Protein AF-A0A4Q7AI18-F1 (afdb_monomer)

Mean predicted aligned error: 13.02 Å

Sequence (116 aa):
MQSAIADVYTCTYKGQTVYQGKPCPNSVKTKLNVPQQASAFLTDTQKYKLWKAARDPQIGMTGDQIIKATYWGAPNRKSAYTTSRGKDELWYYTDLGYITFKNGKVTSISENSGSD

Nearest PDB structures (foldseek):
  1inl-assembly1_D  TM=8.194E-01  e=7.925E-01  Thermotoga maritima
  1inl-assembly1_A  TM=8.169E-01  e=7.925E-01  Thermotoga maritima
  1iy9-assembly1_D  TM=8.026E-01  e=1.319E+00  Bacillus subtilis
  4mc7-assembly1_B  TM=6.630E-01  e=3.455E+00  Influenza A virus
  5ul3-assembly1_A  TM=6.166E-01  e=2.460E+00  Priestia megaterium

Radius of gyration: 16.97 Å; Cα contacts (8 Å, |Δi|>4): 186; chains: 1; bounding box: 38×33×47 Å

Foldseek 3Di:
DDWDWQWWWWDQDPNDTDIDSDHDVPTDTDTDGHDPPCPVPDDPVRVVVVVQVQQDDDFFDFLVCNQPRHPQHAAPDKDWDADPVFIKIKGQHPQFGIFIDTNRTTDDDDGPPPDD

Structure (mmCIF, N/CA/C/O backbone):
data_AF-A0A4Q7AI18-F1
#
_entry.id   AF-A0A4Q7AI18-F1
#
loop_
_atom_site.group_PDB
_atom_site.id
_atom_site.type_symbol
_atom_site.label_atom_id
_atom_site.label_alt_id
_atom_site.label_comp_id
_atom_site.label_asym_id
_atom_site.label_entity_id
_atom_site.label_seq_id
_atom_site.pdbx_PDB_ins_code
_atom_site.Cartn_x
_atom_site.Cartn_y
_atom_site.Cartn_z
_atom_site.occupancy
_atom_site.B_iso_or_equiv
_atom_site.auth_seq_id
_atom_site.auth_comp_id
_atom_site.auth_asym_id
_atom_site.auth_atom_id
_atom_site.pdbx_PDB_model_num
ATOM 1 N N . MET A 1 1 ? 11.961 8.070 27.359 1.00 41.97 1 MET A N 1
ATOM 2 C CA . MET A 1 1 ? 10.761 7.816 26.530 1.00 41.97 1 MET A CA 1
ATOM 3 C C . MET A 1 1 ? 10.449 6.329 26.629 1.00 41.97 1 MET A C 1
ATOM 5 O O . MET A 1 1 ? 11.226 5.539 26.114 1.00 41.97 1 MET A O 1
ATOM 9 N N . GLN A 1 2 ? 9.428 5.938 27.397 1.00 36.59 2 GLN A N 1
ATOM 10 C CA . GLN A 1 2 ? 9.093 4.529 27.656 1.00 36.59 2 GLN A CA 1
ATOM 11 C C . GLN A 1 2 ? 7.934 4.104 26.749 1.00 36.59 2 GLN A C 1
ATOM 13 O O . GLN A 1 2 ? 6.840 4.662 26.828 1.00 36.59 2 GLN A O 1
ATOM 18 N N . SER A 1 3 ? 8.202 3.151 25.859 1.00 39.56 3 SER A N 1
ATOM 19 C CA . SER A 1 3 ? 7.205 2.514 24.999 1.00 39.56 3 SER A CA 1
ATOM 20 C C . SER A 1 3 ? 6.634 1.290 25.713 1.00 39.56 3 SER A C 1
ATOM 22 O O . SER A 1 3 ? 7.400 0.505 26.274 1.00 39.56 3 SER A O 1
ATOM 24 N N . ALA A 1 4 ? 5.310 1.119 25.702 1.00 43.47 4 ALA A N 1
ATOM 25 C CA . ALA A 1 4 ? 4.667 -0.070 26.247 1.00 43.47 4 ALA A CA 1
ATOM 26 C C . ALA A 1 4 ? 4.228 -0.997 25.116 1.00 43.47 4 ALA A C 1
ATOM 28 O O . ALA A 1 4 ? 3.598 -0.583 24.141 1.00 43.47 4 ALA A O 1
ATOM 29 N N . ILE A 1 5 ? 4.544 -2.277 25.272 1.00 52.34 5 ILE A N 1
ATOM 30 C CA . ILE A 1 5 ? 4.080 -3.322 24.369 1.00 52.34 5 ILE A CA 1
ATOM 31 C C . ILE A 1 5 ? 2.666 -3.694 24.815 1.00 52.34 5 ILE A C 1
ATOM 33 O O . ILE A 1 5 ? 2.488 -4.279 25.881 1.00 52.34 5 ILE A O 1
ATOM 37 N N . ALA A 1 6 ? 1.668 -3.336 24.011 1.00 53.12 6 ALA A N 1
ATOM 38 C CA . ALA A 1 6 ? 0.289 -3.749 24.219 1.00 53.12 6 ALA A CA 1
ATOM 39 C C . ALA A 1 6 ? -0.039 -4.925 23.294 1.00 53.12 6 ALA A C 1
ATOM 41 O O . ALA A 1 6 ? 0.221 -4.888 22.088 1.00 53.12 6 ALA A O 1
ATOM 42 N N . ASP A 1 7 ? -0.631 -5.969 23.866 1.00 59.81 7 ASP A N 1
ATOM 43 C CA . ASP A 1 7 ? -1.168 -7.088 23.104 1.00 59.81 7 ASP A CA 1
ATOM 44 C C . ASP A 1 7 ? -2.527 -6.682 22.520 1.00 59.81 7 ASP A C 1
ATOM 46 O O . ASP A 1 7 ? -3.514 -6.552 23.244 1.00 59.81 7 ASP A O 1
ATOM 50 N N . VAL A 1 8 ? -2.576 -6.454 21.206 1.00 57.94 8 VAL A N 1
ATOM 51 C CA . VAL A 1 8 ? -3.816 -6.152 20.480 1.00 57.94 8 VAL A CA 1
ATOM 52 C C . VAL A 1 8 ? -4.267 -7.410 19.751 1.00 57.94 8 VAL A C 1
ATOM 54 O O . VAL A 1 8 ? -3.508 -8.014 18.988 1.00 57.94 8 VAL A O 1
ATOM 57 N N . TYR A 1 9 ? -5.515 -7.803 19.978 1.00 64.75 9 TYR A N 1
ATOM 58 C CA . TYR A 1 9 ? -6.135 -8.948 19.330 1.00 64.75 9 TY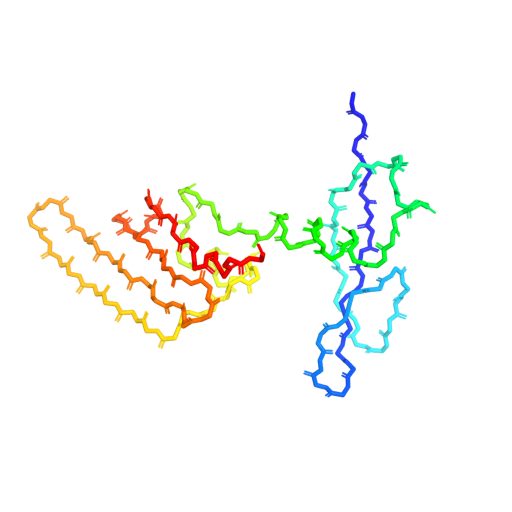R A CA 1
ATOM 59 C C . TYR A 1 9 ? -6.887 -8.481 18.088 1.00 64.75 9 TYR A C 1
ATOM 61 O O . TYR A 1 9 ? -7.625 -7.494 18.113 1.00 64.75 9 TYR A O 1
ATOM 69 N N . THR A 1 10 ? -6.667 -9.185 16.985 1.00 56.72 10 THR A N 1
ATOM 70 C CA . THR A 1 10 ? -7.403 -8.980 15.735 1.00 56.72 10 THR A CA 1
ATOM 71 C C . THR A 1 10 ? -8.525 -10.001 15.665 1.00 56.72 10 THR A C 1
ATOM 7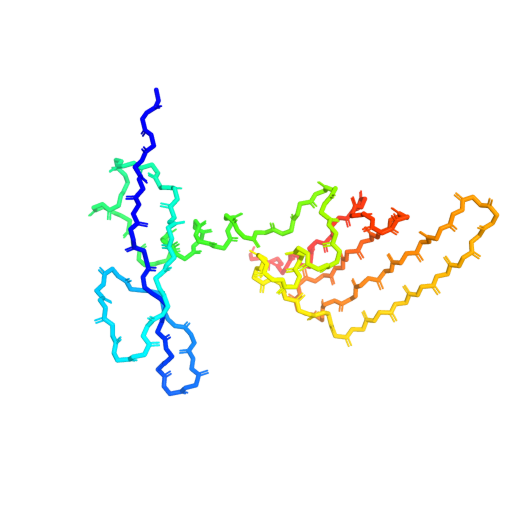3 O O . THR A 1 10 ? -8.297 -11.185 15.892 1.00 56.72 10 THR A O 1
ATOM 76 N N . CYS A 1 11 ? -9.740 -9.541 15.404 1.00 62.84 11 CYS A N 1
ATOM 77 C CA . CYS A 1 11 ? -10.958 -10.335 15.445 1.00 62.84 11 CYS A CA 1
ATOM 78 C C . CYS A 1 11 ? -11.690 -10.197 14.118 1.00 62.84 11 CYS A C 1
ATOM 80 O O . CYS A 1 11 ? -11.788 -9.094 13.595 1.00 62.84 11 CYS A O 1
AT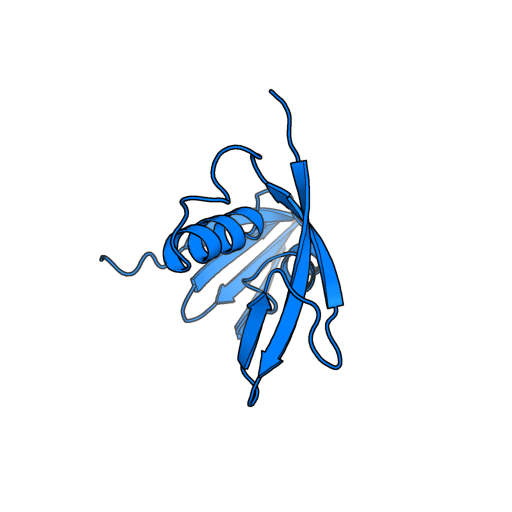OM 82 N N . THR A 1 12 ? -12.244 -11.285 13.586 1.00 55.25 12 THR A N 1
ATOM 83 C CA . THR A 1 12 ? -13.123 -11.211 12.409 1.00 55.25 12 THR A CA 1
ATOM 84 C C . THR A 1 12 ? -14.564 -11.340 12.875 1.00 55.25 12 THR A C 1
ATOM 86 O O . THR A 1 12 ? -14.978 -12.401 13.335 1.00 55.25 12 THR A O 1
ATOM 89 N N . TYR A 1 13 ? -15.334 -10.260 12.774 1.00 48.00 13 TYR A N 1
ATOM 90 C CA . TYR A 1 13 ? -16.748 -10.231 13.131 1.00 48.00 13 TYR A CA 1
ATOM 91 C C . TYR A 1 13 ? -17.585 -9.983 11.877 1.00 48.00 13 TYR A C 1
ATOM 93 O O . TYR A 1 13 ? -17.447 -8.947 11.236 1.00 48.00 13 TYR A O 1
ATOM 101 N N . LYS A 1 14 ? -18.436 -10.948 11.501 1.00 52.19 14 LYS A N 1
ATOM 102 C CA . LYS A 1 14 ? -19.306 -10.867 10.306 1.00 52.19 14 LYS A CA 1
ATOM 103 C C . LYS A 1 14 ? -18.554 -10.494 9.010 1.00 52.19 14 LYS A C 1
ATOM 105 O O . LYS A 1 14 ? -19.067 -9.750 8.184 1.00 52.19 14 LYS A O 1
ATOM 110 N N . GLY A 1 15 ? -17.326 -10.994 8.852 1.00 59.06 15 GLY A N 1
ATOM 111 C CA . GLY A 1 15 ? -16.466 -10.698 7.698 1.00 59.06 15 GLY A CA 1
ATOM 112 C C . GLY A 1 15 ? -15.685 -9.379 7.782 1.00 59.06 15 GLY A C 1
ATOM 113 O O . GLY A 1 15 ? -14.939 -9.072 6.859 1.00 59.06 15 GLY A O 1
ATOM 114 N N . GLN A 1 16 ? -15.809 -8.616 8.874 1.00 45.59 16 GLN A N 1
ATOM 115 C CA . GLN A 1 16 ? -15.058 -7.381 9.114 1.00 45.59 16 GLN A CA 1
ATOM 116 C C . GLN A 1 16 ? -13.977 -7.584 10.180 1.00 45.59 16 GLN A C 1
ATOM 118 O O . GLN A 1 16 ? -14.233 -8.151 11.245 1.00 45.59 16 GLN A O 1
ATOM 123 N N . THR A 1 17 ? -12.768 -7.094 9.908 1.00 58.66 17 THR A N 1
ATOM 124 C CA . THR A 1 17 ? -11.647 -7.145 10.854 1.00 58.66 17 THR A CA 1
ATOM 125 C C . THR A 1 17 ? -11.762 -6.015 11.876 1.00 58.66 17 THR A C 1
ATOM 127 O O . THR A 1 17 ? -11.702 -4.840 11.519 1.00 58.66 17 THR A O 1
ATOM 130 N N . VAL A 1 18 ? -11.889 -6.363 13.156 1.00 55.16 18 VAL A N 1
ATOM 131 C CA . VAL A 1 18 ? -11.967 -5.437 14.295 1.00 55.16 18 VAL A CA 1
ATOM 132 C C . VAL A 1 18 ? -10.794 -5.662 15.255 1.00 55.16 18 VAL A C 1
ATOM 134 O O . VAL A 1 18 ? -10.340 -6.789 15.44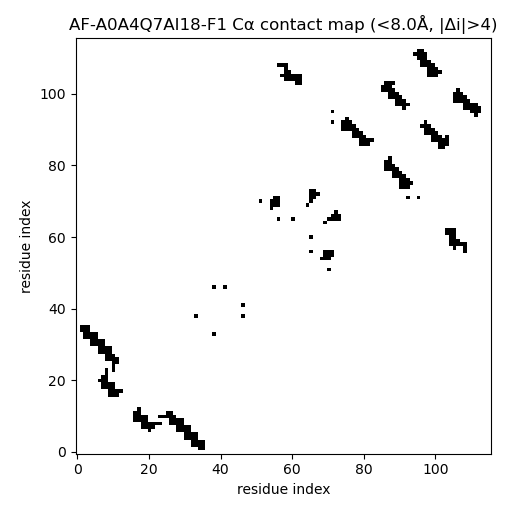7 1.00 55.16 18 VAL A O 1
ATOM 137 N N . TYR A 1 19 ? -10.286 -4.587 15.862 1.00 63.5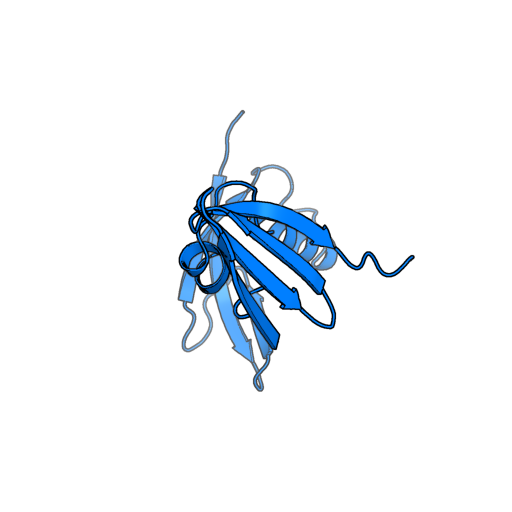3 19 TYR A N 1
ATOM 138 C CA . TYR A 1 19 ? -9.137 -4.620 16.778 1.00 63.53 19 TYR A CA 1
ATOM 139 C C . TYR A 1 19 ? -9.613 -4.409 18.213 1.00 63.53 19 TYR A C 1
ATOM 141 O O . TYR A 1 19 ? -10.293 -3.425 18.497 1.00 63.53 19 TYR A O 1
ATOM 149 N N . GLN A 1 20 ? -9.280 -5.328 19.119 1.00 55.88 20 GLN A N 1
ATOM 150 C CA . GLN A 1 20 ? -9.773 -5.316 20.498 1.00 55.88 20 GLN A CA 1
ATOM 151 C C . GLN A 1 20 ? -8.647 -5.617 21.496 1.00 55.88 20 GLN A C 1
ATOM 153 O O . GLN A 1 20 ? -7.702 -6.347 21.206 1.00 55.88 20 GLN A O 1
ATOM 158 N N . GLY A 1 21 ? -8.752 -5.058 22.705 1.00 56.19 21 GLY A N 1
ATOM 159 C CA . GLY A 1 21 ? -7.832 -5.355 23.816 1.00 56.19 21 GLY A CA 1
ATOM 160 C C . GLY A 1 21 ? -8.147 -6.665 24.549 1.00 56.19 21 GLY A C 1
ATOM 161 O O . GLY A 1 21 ? -7.418 -7.048 25.458 1.00 56.19 21 GLY A O 1
ATOM 162 N N . LYS A 1 22 ? -9.238 -7.344 24.175 1.00 61.06 22 LYS A N 1
ATOM 163 C CA . LYS A 1 22 ? -9.670 -8.624 24.743 1.00 61.06 22 LYS A CA 1
ATOM 164 C C . LYS A 1 22 ? -9.603 -9.710 23.661 1.00 61.06 22 LYS A C 1
ATOM 166 O O . LYS A 1 22 ? -9.941 -9.416 22.515 1.00 61.06 22 LYS A O 1
ATOM 171 N N . PRO A 1 23 ? -9.180 -10.938 24.001 1.00 61.34 23 PRO A N 1
ATOM 172 C CA . PRO A 1 23 ? -9.166 -12.046 23.056 1.00 61.34 23 PRO A CA 1
ATOM 173 C C . PRO A 1 23 ? -10.597 -12.421 22.651 1.00 61.34 23 PRO A C 1
ATOM 175 O O . PRO A 1 23 ? -11.499 -12.464 23.487 1.00 61.34 23 PRO A O 1
ATOM 178 N N . CYS A 1 24 ? -10.790 -12.708 21.368 1.00 59.94 24 CYS A N 1
ATOM 179 C CA . CYS A 1 24 ? -12.040 -13.215 20.806 1.00 59.94 24 CYS A CA 1
ATOM 180 C C . CYS A 1 24 ? -11.800 -14.606 20.187 1.00 59.94 24 CYS A C 1
ATOM 182 O O . CYS A 1 24 ? -10.645 -14.967 19.926 1.00 59.94 24 CYS A O 1
ATOM 184 N N . PRO A 1 25 ? -12.855 -15.403 19.932 1.00 53.56 25 PRO A N 1
ATOM 185 C CA . PRO A 1 25 ? -12.711 -16.695 19.267 1.00 53.56 25 PRO A CA 1
ATOM 186 C C . PRO A 1 25 ? -11.995 -16.523 17.917 1.00 53.56 25 PRO A C 1
ATOM 188 O O . PRO A 1 25 ? -12.440 -15.742 17.080 1.00 53.56 25 PRO A O 1
ATOM 191 N N . ASN A 1 26 ? -10.878 -17.235 17.729 1.00 58.06 26 ASN A N 1
ATOM 192 C CA . ASN A 1 26 ? -9.974 -17.152 16.569 1.00 58.06 26 ASN A CA 1
ATOM 193 C C . ASN A 1 26 ? -9.171 -15.841 16.413 1.00 58.06 26 ASN A C 1
ATOM 195 O O . ASN A 1 26 ? -8.831 -15.460 15.293 1.00 58.06 26 ASN A O 1
ATOM 199 N N . SER A 1 27 ? -8.827 -15.146 17.504 1.00 59.06 27 SER A N 1
ATOM 200 C CA . SER A 1 27 ? -7.999 -13.936 17.404 1.00 59.06 27 SER A CA 1
ATOM 201 C C . SER A 1 27 ? -6.517 -14.199 17.126 1.00 59.06 27 SER A C 1
ATOM 203 O O . SER A 1 27 ? -5.901 -15.015 17.814 1.00 59.06 27 SER A O 1
ATOM 205 N N . VAL A 1 28 ? -5.901 -13.408 16.238 1.00 58.12 28 VAL A N 1
ATOM 206 C CA . VAL A 1 28 ? -4.432 -13.342 16.113 1.00 58.12 28 VAL A CA 1
ATOM 207 C C . VAL A 1 28 ? -3.892 -12.240 17.024 1.00 58.12 28 VAL A C 1
ATOM 209 O O . VAL A 1 28 ? -4.308 -11.079 16.934 1.00 58.12 28 VAL A O 1
ATOM 212 N N . LYS A 1 29 ? -2.956 -12.614 17.902 1.00 52.44 29 LYS A N 1
ATOM 213 C CA . LYS A 1 29 ? -2.292 -11.729 18.865 1.00 52.44 29 LYS A CA 1
ATOM 214 C C . LYS A 1 29 ? -1.170 -10.949 18.178 1.00 52.44 29 LYS A C 1
ATOM 216 O O . LYS A 1 29 ? -0.193 -11.542 17.729 1.00 52.44 29 LYS A O 1
ATOM 221 N N . THR A 1 30 ? -1.290 -9.625 18.120 1.00 54.00 30 THR A N 1
ATOM 222 C CA . THR A 1 30 ? -0.258 -8.743 17.556 1.00 54.00 30 THR A CA 1
ATOM 223 C C . THR A 1 30 ? 0.318 -7.847 18.646 1.00 54.00 30 THR A C 1
ATOM 225 O O . THR A 1 30 ? -0.426 -7.162 19.345 1.00 54.00 30 THR A O 1
ATOM 228 N N . LYS A 1 31 ? 1.647 -7.818 18.780 1.00 47.50 31 LYS A N 1
ATOM 229 C CA . LYS A 1 31 ? 2.334 -6.886 19.683 1.00 47.50 31 LYS A CA 1
ATOM 230 C C . LYS A 1 31 ? 2.395 -5.510 19.028 1.00 47.50 31 LYS A C 1
ATOM 232 O O . LYS A 1 31 ? 3.067 -5.352 18.012 1.00 47.50 31 LYS A O 1
ATOM 237 N N . LEU A 1 32 ? 1.697 -4.528 19.592 1.00 49.72 32 LEU A N 1
ATOM 238 C CA . LEU A 1 32 ? 1.749 -3.141 19.139 1.00 49.72 32 LEU A CA 1
ATOM 239 C C . LEU A 1 32 ? 2.573 -2.326 20.138 1.00 49.72 32 LEU A C 1
ATOM 241 O O . LEU A 1 32 ? 2.323 -2.378 21.341 1.00 49.72 32 LEU A O 1
ATOM 245 N N . ASN A 1 33 ? 3.562 -1.580 19.647 1.00 46.00 33 ASN A N 1
ATOM 246 C CA . ASN A 1 33 ? 4.328 -0.664 20.483 1.00 46.00 33 ASN A CA 1
ATOM 247 C C . ASN A 1 33 ? 3.548 0.653 20.577 1.00 46.00 33 ASN A C 1
ATOM 249 O O . ASN A 1 33 ? 3.484 1.401 19.603 1.00 46.00 33 ASN A O 1
ATOM 253 N N . VAL A 1 34 ? 2.893 0.900 21.711 1.00 50.97 34 VAL A N 1
ATOM 254 C CA . VAL A 1 34 ? 2.010 2.058 21.910 1.00 50.97 34 VAL A CA 1
ATOM 255 C C . VAL A 1 34 ? 2.580 2.932 23.033 1.00 50.97 34 VAL A C 1
ATOM 257 O O . VAL A 1 34 ? 3.000 2.403 24.066 1.00 50.97 34 VAL A O 1
ATOM 260 N N . PRO A 1 35 ? 2.603 4.270 22.891 1.00 46.03 35 PRO A N 1
ATOM 261 C CA . PRO A 1 35 ? 2.923 5.162 24.002 1.00 46.03 35 PRO A CA 1
ATOM 262 C C . PRO A 1 35 ? 1.932 4.953 25.159 1.00 46.03 35 PRO A C 1
ATOM 264 O O . PRO A 1 35 ? 0.725 5.149 25.007 1.00 46.03 35 PRO A O 1
ATOM 267 N N . GLN A 1 36 ? 2.449 4.544 26.320 1.00 46.56 36 GLN A N 1
ATOM 268 C CA . GLN A 1 36 ? 1.679 4.035 27.466 1.00 46.56 36 GLN A CA 1
ATOM 269 C C . GLN A 1 36 ? 0.691 5.047 28.079 1.00 46.56 36 GLN A C 1
ATOM 271 O O . GLN A 1 36 ? -0.241 4.651 28.769 1.00 46.56 36 GLN A O 1
ATOM 276 N N . GLN A 1 37 ? 0.870 6.346 27.833 1.00 43.16 37 GLN A N 1
ATOM 277 C CA . GLN A 1 37 ? 0.106 7.406 28.504 1.00 43.16 37 GLN A CA 1
ATOM 278 C C . GLN A 1 37 ? -1.207 7.783 27.801 1.00 43.16 37 GLN A C 1
ATOM 280 O O . GLN A 1 37 ? -2.017 8.500 28.378 1.00 43.16 37 GLN A O 1
ATOM 285 N N . ALA A 1 38 ? -1.450 7.297 26.581 1.00 45.66 38 ALA A N 1
ATOM 286 C CA . ALA A 1 38 ? -2.630 7.691 25.811 1.00 45.66 38 ALA A CA 1
ATOM 287 C C . ALA A 1 38 ? -3.785 6.671 25.889 1.00 45.66 38 ALA A C 1
ATOM 289 O O . ALA A 1 38 ? -4.951 7.041 25.813 1.00 45.66 38 ALA A O 1
ATOM 290 N N . SER A 1 39 ? -3.511 5.379 26.087 1.00 50.22 39 SER A N 1
ATOM 291 C CA . SER A 1 39 ? -4.493 4.301 25.864 1.00 50.22 39 SER A CA 1
ATOM 292 C C . SER A 1 39 ? -5.757 4.340 26.742 1.00 50.22 39 SER A C 1
ATOM 294 O O . SER A 1 39 ? -6.770 3.771 26.332 1.00 50.22 39 SER A O 1
ATOM 296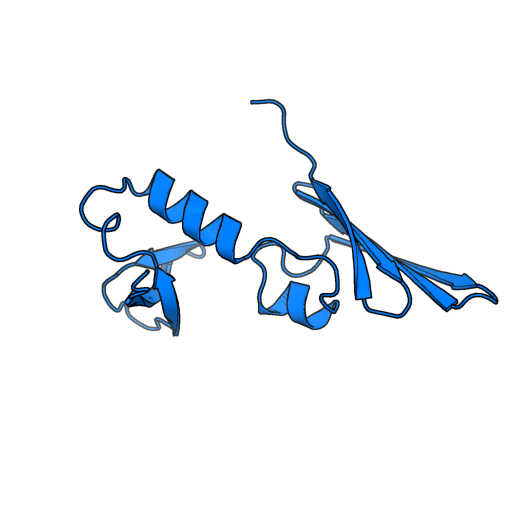 N N . ALA A 1 40 ? -5.732 5.022 27.893 1.00 51.94 40 ALA A N 1
ATOM 297 C CA . ALA A 1 40 ? -6.886 5.175 28.788 1.00 51.94 40 ALA A CA 1
ATOM 298 C C . ALA A 1 40 ? -7.873 6.284 28.367 1.00 51.94 40 ALA A C 1
ATOM 300 O O . ALA A 1 40 ? -9.021 6.261 28.801 1.00 51.94 40 ALA A O 1
ATOM 301 N N . PHE A 1 41 ? -7.455 7.220 27.508 1.00 52.62 41 PHE A N 1
ATOM 302 C CA . PHE A 1 41 ? -8.259 8.387 27.110 1.00 52.62 41 PHE A CA 1
ATOM 303 C C . PHE A 1 41 ? -8.517 8.470 25.605 1.00 52.62 41 PHE A C 1
ATOM 305 O O . PHE A 1 41 ? -9.251 9.348 25.155 1.00 52.62 41 PHE A O 1
ATOM 312 N N . LEU A 1 42 ? -7.928 7.568 24.815 1.00 64.81 42 LEU A N 1
ATOM 313 C CA . LEU A 1 42 ? -8.147 7.565 23.377 1.00 64.81 42 LEU A CA 1
ATOM 314 C C . LEU A 1 42 ? -9.500 6.956 23.017 1.00 64.81 42 LEU A C 1
ATOM 316 O O . LEU A 1 42 ? -9.800 5.807 23.362 1.00 64.81 42 LEU A O 1
ATOM 320 N N . THR A 1 43 ? -10.272 7.714 22.245 1.00 72.38 43 THR A N 1
ATOM 321 C CA . THR A 1 43 ? -11.469 7.220 21.568 1.00 72.38 43 THR A CA 1
ATOM 322 C C . THR A 1 43 ? -11.096 6.125 20.573 1.00 72.38 43 THR A C 1
ATOM 324 O O . THR A 1 43 ? -9.951 6.022 20.115 1.00 72.38 43 THR A O 1
ATOM 327 N N . ASP A 1 44 ? -12.066 5.297 20.200 1.00 74.94 44 ASP A N 1
ATOM 328 C CA . ASP A 1 44 ? -11.834 4.222 19.233 1.00 74.94 44 ASP A CA 1
ATOM 329 C C . ASP A 1 44 ? -11.353 4.766 17.879 1.00 74.94 44 ASP A C 1
ATOM 331 O O . ASP A 1 44 ? -10.470 4.178 17.253 1.00 74.94 44 ASP A O 1
ATOM 335 N N . THR A 1 45 ? -11.808 5.961 17.491 1.00 71.75 45 THR A N 1
ATOM 336 C CA . THR A 1 45 ? -11.306 6.688 16.318 1.00 71.75 45 THR A CA 1
ATOM 337 C C . THR A 1 45 ? -9.818 7.009 16.433 1.00 71.75 45 THR A C 1
ATOM 339 O O . THR A 1 45 ? -9.067 6.839 15.474 1.00 71.75 45 THR A O 1
ATOM 342 N N . GLN A 1 46 ? -9.354 7.458 17.602 1.00 72.25 46 GLN A N 1
ATOM 343 C CA . GLN A 1 46 ? -7.939 7.764 17.810 1.00 72.25 46 GLN A CA 1
ATOM 344 C C . GLN A 1 46 ? -7.079 6.495 17.823 1.00 72.25 46 GLN A C 1
ATOM 346 O O . GLN A 1 46 ? -5.993 6.483 17.241 1.00 72.25 46 GLN A O 1
ATOM 351 N N . LYS A 1 47 ? -7.581 5.404 18.414 1.00 73.56 47 LYS A N 1
ATOM 352 C CA . LYS A 1 47 ? -6.925 4.090 18.347 1.00 73.56 47 LYS A CA 1
ATOM 353 C C . LYS A 1 47 ? -6.808 3.603 16.903 1.00 73.56 47 LYS A C 1
ATOM 355 O O . LYS A 1 47 ? -5.739 3.139 16.514 1.00 73.56 47 LYS A O 1
ATOM 360 N N . TYR A 1 48 ? -7.862 3.759 16.101 1.00 72.25 48 TYR A N 1
ATOM 361 C CA . TYR A 1 48 ? -7.852 3.408 14.681 1.00 72.25 48 TYR A CA 1
ATOM 362 C C . TYR A 1 48 ? -6.839 4.243 13.888 1.00 72.25 48 TYR A C 1
ATOM 364 O O . TYR A 1 48 ? -6.046 3.675 13.141 1.00 72.25 48 TYR A O 1
ATOM 372 N N . LYS A 1 49 ? -6.791 5.566 14.100 1.00 74.44 49 LYS A N 1
ATOM 373 C CA . LYS A 1 49 ? -5.807 6.442 13.438 1.00 74.44 49 LYS A CA 1
ATOM 374 C C . LYS A 1 49 ? -4.367 6.029 13.750 1.00 74.44 49 LYS A C 1
ATOM 376 O O . LYS A 1 49 ? -3.562 5.913 12.833 1.00 74.44 49 LYS A O 1
ATOM 381 N N . LEU A 1 50 ? -4.050 5.741 15.014 1.00 74.19 50 LEU A N 1
ATOM 382 C CA . LEU A 1 50 ? -2.716 5.265 15.407 1.00 74.19 50 LEU A CA 1
ATOM 383 C C . LEU A 1 50 ? -2.390 3.891 14.815 1.00 74.19 50 LEU A C 1
ATOM 385 O O . LEU A 1 50 ? -1.281 3.664 14.339 1.00 74.19 50 LEU A O 1
ATOM 389 N N . TRP A 1 51 ? -3.358 2.976 14.838 1.00 77.06 51 TRP A N 1
ATOM 390 C CA . TRP A 1 51 ? -3.216 1.645 14.258 1.00 77.06 51 TRP A CA 1
ATOM 391 C C . TRP A 1 51 ? -2.951 1.699 12.747 1.00 77.06 51 TRP A C 1
ATOM 393 O O . TRP A 1 51 ? -2.116 0.934 12.256 1.00 77.06 51 TRP A O 1
ATOM 403 N N . LYS A 1 52 ? -3.643 2.608 12.045 1.00 74.50 52 LYS A N 1
ATOM 404 C CA . LYS A 1 52 ? -3.502 2.864 10.609 1.00 74.50 52 LYS A CA 1
ATOM 405 C C . LYS A 1 52 ? -2.120 3.448 10.310 1.00 74.50 52 LYS A C 1
ATOM 407 O O . LYS A 1 52 ? -1.377 2.835 9.555 1.00 74.50 52 LYS A O 1
ATOM 412 N N . ALA A 1 53 ? -1.734 4.519 11.008 1.00 74.38 53 ALA A N 1
ATOM 413 C CA . ALA A 1 53 ? -0.440 5.186 10.838 1.00 74.38 53 ALA A CA 1
ATOM 414 C C . ALA A 1 53 ? 0.761 4.263 11.104 1.00 74.38 53 ALA A C 1
ATOM 416 O O . ALA A 1 53 ? 1.759 4.293 10.391 1.00 74.38 53 ALA A O 1
ATOM 417 N N . ALA A 1 54 ? 0.666 3.384 12.108 1.00 75.25 54 ALA A N 1
ATOM 418 C CA . ALA A 1 54 ? 1.716 2.404 12.401 1.00 75.25 54 ALA A CA 1
ATOM 419 C C . ALA A 1 54 ? 1.900 1.346 11.294 1.00 75.25 54 ALA A C 1
ATOM 421 O O . ALA A 1 54 ? 2.871 0.590 11.323 1.00 75.25 54 ALA A O 1
ATOM 422 N N . ARG A 1 55 ? 0.954 1.260 10.355 1.00 82.88 55 ARG A N 1
ATOM 423 C CA . ARG A 1 55 ? 0.929 0.316 9.236 1.00 82.88 55 ARG A CA 1
ATOM 424 C C . ARG A 1 55 ? 0.775 1.022 7.893 1.00 82.88 55 ARG A C 1
ATOM 426 O O . ARG A 1 55 ? 0.366 0.375 6.930 1.00 82.88 55 ARG A O 1
ATOM 433 N N . ASP A 1 56 ? 1.071 2.314 7.817 1.00 85.38 56 ASP A N 1
ATOM 434 C CA . ASP A 1 56 ? 1.236 2.960 6.523 1.00 85.38 56 ASP A CA 1
ATOM 435 C C . ASP A 1 56 ? 2.503 2.418 5.843 1.00 85.38 56 ASP A C 1
ATOM 437 O O . ASP A 1 56 ? 3.482 2.065 6.517 1.00 85.38 56 ASP A O 1
ATOM 441 N N . PRO A 1 57 ? 2.492 2.289 4.509 1.00 88.88 57 PRO A N 1
ATOM 442 C CA . PRO A 1 57 ? 3.675 1.935 3.752 1.00 88.88 57 PRO A CA 1
ATOM 443 C C . PRO A 1 57 ? 4.778 2.963 3.991 1.00 88.88 57 PRO A C 1
ATOM 445 O O . PRO A 1 57 ? 4.529 4.143 4.225 1.00 88.88 57 PRO A O 1
ATOM 448 N N . GLN A 1 58 ? 6.027 2.510 3.934 1.00 89.94 58 GLN A N 1
ATOM 449 C CA . GLN A 1 58 ? 7.186 3.371 4.146 1.00 89.94 58 GLN A CA 1
ATOM 450 C C . GLN A 1 58 ? 8.177 3.236 2.998 1.00 89.94 58 GLN A C 1
ATOM 452 O O . GLN A 1 58 ? 8.327 2.172 2.388 1.00 89.94 58 GLN A O 1
ATOM 457 N N . ILE A 1 59 ? 8.892 4.329 2.731 1.00 92.06 59 ILE A N 1
ATOM 458 C CA . ILE A 1 59 ? 9.997 4.340 1.775 1.00 92.06 59 ILE A CA 1
ATOM 459 C C . ILE A 1 59 ? 11.025 3.273 2.169 1.00 92.06 59 ILE A C 1
ATOM 461 O O . ILE A 1 59 ? 11.392 3.133 3.333 1.00 92.06 59 ILE A O 1
ATOM 465 N N . GLY A 1 60 ? 11.487 2.508 1.181 1.00 91.44 60 GLY A N 1
ATOM 466 C CA . GLY A 1 60 ? 12.446 1.421 1.360 1.00 91.44 60 GLY A CA 1
ATOM 467 C C . GLY A 1 60 ? 11.836 0.042 1.633 1.00 91.44 60 GLY A C 1
ATOM 468 O O . GLY A 1 60 ? 12.569 -0.942 1.513 1.00 91.44 60 GLY A O 1
ATOM 469 N N . MET A 1 61 ? 10.532 -0.061 1.932 1.00 89.00 61 MET A N 1
ATOM 470 C CA . MET A 1 61 ? 9.858 -1.360 2.068 1.00 89.00 61 MET A CA 1
ATOM 471 C C . MET A 1 61 ? 9.873 -2.150 0.753 1.00 89.00 61 MET A C 1
ATOM 473 O O . MET A 1 61 ? 9.904 -1.581 -0.338 1.00 89.00 61 MET A O 1
ATOM 477 N N . THR A 1 62 ? 9.823 -3.476 0.845 1.00 93.94 62 THR A N 1
ATOM 478 C CA . THR A 1 62 ? 9.589 -4.353 -0.310 1.00 93.94 62 THR A CA 1
ATOM 479 C C . THR A 1 62 ? 8.097 -4.582 -0.527 1.00 93.94 62 THR A C 1
ATOM 481 O O . THR A 1 62 ? 7.299 -4.451 0.400 1.00 93.94 62 THR A O 1
ATOM 484 N N . GLY A 1 63 ? 7.705 -4.995 -1.735 1.00 88.44 63 GLY A N 1
ATOM 485 C CA . GLY A 1 63 ? 6.305 -5.326 -2.027 1.00 88.44 63 GLY A CA 1
ATOM 486 C C . GLY A 1 63 ? 5.707 -6.360 -1.060 1.00 88.44 63 GLY A C 1
ATOM 487 O O . GLY A 1 63 ? 4.562 -6.225 -0.639 1.00 88.44 63 GLY A O 1
ATOM 488 N N . ASP A 1 64 ? 6.493 -7.346 -0.627 1.00 87.38 64 ASP A N 1
ATOM 489 C CA . ASP A 1 64 ? 6.050 -8.342 0.355 1.00 87.38 64 ASP A CA 1
ATOM 490 C C . ASP A 1 64 ? 5.809 -7.745 1.743 1.00 87.38 64 ASP A C 1
ATOM 492 O O . ASP A 1 64 ? 4.865 -8.142 2.429 1.00 87.38 64 ASP A O 1
ATOM 496 N N . GLN A 1 65 ? 6.647 -6.795 2.167 1.00 85.44 65 GLN A N 1
ATOM 497 C CA . GLN A 1 65 ? 6.445 -6.078 3.426 1.00 85.44 65 GLN A CA 1
ATOM 498 C C . GLN A 1 65 ? 5.184 -5.221 3.363 1.00 85.44 65 GLN A C 1
ATOM 500 O O . GLN A 1 65 ? 4.416 -5.225 4.319 1.00 85.44 65 GLN A O 1
ATOM 505 N N . ILE A 1 66 ? 4.922 -4.568 2.226 1.00 88.00 66 ILE A N 1
ATOM 506 C CA . ILE A 1 66 ? 3.675 -3.830 2.003 1.00 88.00 66 ILE A CA 1
ATOM 507 C C . ILE A 1 66 ? 2.484 -4.777 2.187 1.00 88.00 66 ILE A C 1
ATOM 509 O O . ILE A 1 66 ? 1.640 -4.549 3.050 1.00 88.00 66 ILE A O 1
ATOM 513 N N . ILE A 1 67 ? 2.460 -5.896 1.464 1.00 83.81 67 ILE A N 1
ATOM 514 C CA . ILE A 1 67 ? 1.329 -6.834 1.486 1.00 83.81 67 ILE A CA 1
ATOM 515 C C . ILE A 1 67 ? 1.089 -7.428 2.882 1.00 83.81 67 ILE A C 1
ATOM 517 O O . ILE A 1 67 ? -0.060 -7.625 3.269 1.00 83.81 67 ILE A O 1
ATOM 521 N N . LYS A 1 68 ? 2.155 -7.741 3.630 1.00 79.62 68 LYS A N 1
ATOM 522 C CA . LYS A 1 68 ? 2.059 -8.488 4.897 1.00 79.62 68 LYS A CA 1
ATOM 523 C C . LYS A 1 68 ? 1.996 -7.609 6.145 1.00 79.62 68 LYS A C 1
ATOM 525 O O . LYS A 1 68 ? 1.443 -8.047 7.150 1.00 79.62 68 LYS A O 1
ATOM 530 N N . ALA A 1 69 ? 2.606 -6.425 6.121 1.00 79.19 69 ALA A N 1
ATOM 531 C CA . ALA A 1 69 ? 2.802 -5.594 7.311 1.00 79.19 69 ALA A CA 1
ATOM 532 C C . ALA A 1 69 ? 2.026 -4.270 7.279 1.00 79.19 69 ALA A C 1
ATOM 534 O O . ALA A 1 69 ? 1.821 -3.678 8.340 1.00 79.19 69 ALA A O 1
ATOM 535 N N . THR A 1 70 ? 1.579 -3.814 6.105 1.00 83.44 70 THR A N 1
ATOM 536 C CA . THR A 1 70 ? 0.825 -2.557 5.971 1.00 83.44 70 THR A CA 1
ATOM 537 C C . THR A 1 70 ? -0.673 -2.813 5.871 1.00 83.44 70 THR A C 1
ATOM 539 O O . THR A 1 70 ? -1.096 -3.909 5.504 1.00 83.44 70 THR A O 1
ATOM 542 N N . TYR A 1 71 ? -1.497 -1.807 6.171 1.00 83.12 71 TYR A N 1
ATOM 543 C CA . TYR A 1 71 ? -2.943 -1.935 5.958 1.00 83.12 71 TYR A CA 1
ATOM 544 C C . TYR A 1 71 ? -3.338 -1.805 4.480 1.00 83.12 71 TYR A C 1
ATOM 546 O O . TYR A 1 71 ? -4.461 -2.168 4.139 1.00 83.12 71 TYR A O 1
ATOM 554 N N . TRP A 1 72 ? -2.446 -1.301 3.614 1.00 86.25 72 TRP A N 1
ATOM 555 C CA . TRP A 1 72 ? -2.708 -1.172 2.176 1.00 86.25 72 TRP A CA 1
ATOM 556 C C . TRP A 1 72 ? -2.844 -2.544 1.518 1.00 86.25 72 TRP A C 1
ATOM 558 O O . TRP A 1 72 ? -3.655 -2.722 0.613 1.00 86.25 72 TRP A O 1
ATOM 568 N N . GLY A 1 73 ? -2.074 -3.531 1.986 1.00 88.00 73 GLY A N 1
A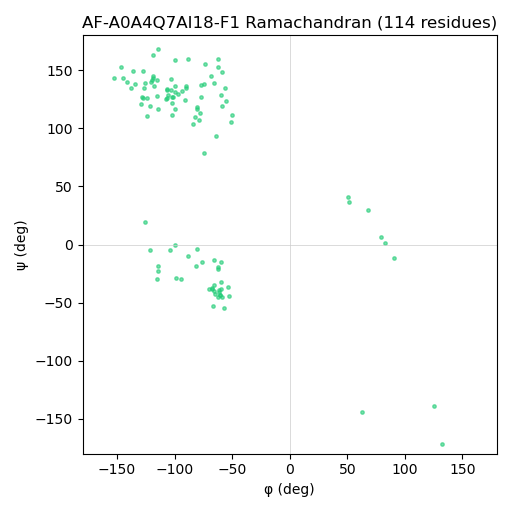TOM 569 C CA . GLY A 1 73 ? -2.157 -4.901 1.495 1.00 88.00 73 GLY A CA 1
ATOM 570 C C . GLY A 1 73 ? -1.786 -5.032 0.012 1.00 88.00 73 GLY A C 1
ATOM 571 O O . GLY A 1 73 ? -0.869 -4.371 -0.490 1.00 88.00 73 GLY A O 1
ATOM 572 N N . ALA A 1 74 ? -2.475 -5.933 -0.693 1.00 90.00 74 ALA A N 1
ATOM 573 C CA . ALA A 1 74 ? -2.253 -6.175 -2.116 1.00 90.00 74 ALA A CA 1
ATOM 574 C C . ALA A 1 74 ? -2.879 -5.069 -2.988 1.00 90.00 74 ALA A C 1
ATOM 576 O O . ALA A 1 74 ? -4.014 -4.671 -2.734 1.00 90.00 74 ALA A O 1
ATOM 577 N N . PRO A 1 75 ? -2.178 -4.593 -4.033 1.00 92.81 75 PRO A N 1
ATOM 578 C CA . PRO A 1 75 ? -2.706 -3.559 -4.915 1.00 92.81 75 PRO A CA 1
ATOM 579 C C . PRO A 1 75 ? -3.783 -4.097 -5.850 1.00 92.81 75 PRO A C 1
ATOM 581 O O . PRO A 1 75 ? -3.765 -5.269 -6.233 1.00 92.81 75 PRO A O 1
ATOM 584 N N . ASN A 1 76 ? -4.653 -3.200 -6.309 1.00 92.62 76 ASN A N 1
ATOM 585 C CA . ASN A 1 76 ? -5.649 -3.505 -7.333 1.00 92.62 76 ASN A CA 1
ATOM 586 C C . ASN A 1 76 ? -4.992 -3.776 -8.692 1.00 92.62 76 ASN A C 1
ATOM 588 O O . ASN A 1 76 ? -5.441 -4.638 -9.445 1.00 92.62 76 ASN A O 1
ATOM 592 N N . ARG A 1 77 ? -3.923 -3.039 -9.020 1.00 92.44 77 ARG A N 1
ATOM 593 C CA . ARG A 1 77 ? -3.201 -3.181 -10.290 1.00 92.44 77 ARG A CA 1
ATOM 594 C C . ARG A 1 77 ? -1.706 -2.961 -10.102 1.00 92.44 77 ARG A C 1
ATOM 596 O O . ARG A 1 77 ? -1.292 -2.080 -9.356 1.00 92.44 77 ARG A O 1
ATOM 603 N N . LYS A 1 78 ? -0.897 -3.726 -10.836 1.00 94.25 78 LYS A N 1
ATOM 604 C CA . LYS A 1 78 ? 0.560 -3.563 -10.910 1.00 94.25 78 LYS A CA 1
ATOM 605 C C . LYS A 1 78 ? 0.978 -3.286 -12.348 1.00 94.25 78 LYS A C 1
ATOM 607 O O . LYS A 1 78 ? 0.452 -3.900 -13.273 1.00 94.25 78 LYS A O 1
ATOM 612 N N . SER A 1 79 ? 1.926 -2.378 -12.526 1.00 93.50 79 SER A N 1
ATOM 613 C CA . SER A 1 79 ? 2.634 -2.144 -13.782 1.00 93.50 79 SER A CA 1
ATOM 614 C C . SER A 1 79 ? 4.128 -2.214 -13.503 1.00 93.50 79 SER A C 1
ATOM 616 O O . SER A 1 79 ? 4.580 -1.642 -12.520 1.00 93.50 79 SER A O 1
ATOM 618 N N . ALA A 1 80 ? 4.901 -2.907 -14.330 1.00 93.00 80 ALA A N 1
ATOM 619 C CA . ALA A 1 80 ? 6.347 -2.993 -14.166 1.00 93.00 80 ALA A CA 1
ATOM 620 C C . ALA A 1 80 ? 7.028 -2.771 -15.511 1.00 93.00 80 ALA A C 1
ATOM 622 O O . ALA A 1 80 ? 6.578 -3.297 -16.529 1.00 93.00 80 ALA A O 1
ATOM 623 N N . TYR A 1 81 ? 8.116 -2.010 -15.506 1.00 91.00 81 TYR A N 1
ATOM 624 C CA . TYR A 1 81 ? 8.927 -1.767 -16.687 1.00 91.00 81 TYR A CA 1
ATOM 625 C C . TYR A 1 81 ? 10.410 -1.837 -16.326 1.00 91.00 81 TYR A C 1
ATOM 627 O O . TYR A 1 81 ? 10.870 -1.311 -15.313 1.00 91.00 81 TYR A O 1
ATOM 635 N N . THR A 1 82 ? 11.168 -2.537 -17.164 1.00 93.31 82 THR A N 1
ATOM 636 C CA . THR A 1 82 ? 12.611 -2.701 -16.991 1.00 93.31 82 THR A CA 1
ATOM 637 C C . THR A 1 82 ? 13.320 -1.745 -17.930 1.00 93.31 82 THR A C 1
ATOM 639 O O . THR A 1 82 ? 13.069 -1.740 -19.132 1.00 93.31 82 THR A O 1
ATOM 642 N N . THR A 1 83 ? 14.222 -0.944 -17.381 1.00 84.81 83 THR A N 1
ATOM 643 C CA . THR A 1 83 ? 15.096 -0.046 -18.133 1.00 84.81 83 THR A CA 1
ATOM 644 C C . THR A 1 83 ? 16.547 -0.495 -17.977 1.00 84.81 83 THR A C 1
ATOM 646 O O . THR A 1 83 ? 16.882 -1.283 -17.091 1.00 84.81 83 THR A O 1
ATOM 649 N N . SER A 1 84 ? 17.451 0.059 -18.786 1.00 88.62 84 SER A N 1
ATOM 650 C CA . SER A 1 84 ? 18.898 -0.148 -18.617 1.00 88.62 84 SER A CA 1
ATOM 651 C C . SER A 1 84 ? 19.432 0.320 -17.253 1.00 88.62 84 SER A C 1
ATOM 653 O O . SER A 1 84 ? 20.540 -0.041 -16.870 1.00 88.62 84 SER A O 1
ATOM 655 N N . ARG A 1 85 ? 18.651 1.113 -16.505 1.00 83.81 85 ARG A N 1
ATOM 656 C CA . ARG A 1 85 ? 19.000 1.660 -15.184 1.00 83.81 85 ARG A CA 1
ATOM 657 C C . ARG A 1 85 ? 18.389 0.872 -14.018 1.00 83.81 85 ARG A C 1
ATOM 659 O O . ARG A 1 85 ? 18.598 1.251 -12.866 1.00 83.81 85 ARG A O 1
ATOM 666 N N . GLY A 1 86 ? 17.631 -0.188 -14.299 1.00 89.88 86 GLY A N 1
ATOM 667 C CA . GLY A 1 86 ? 16.976 -1.022 -13.293 1.00 89.88 86 GLY A CA 1
ATOM 668 C C . GLY A 1 86 ? 15.508 -1.302 -13.602 1.00 89.88 86 GLY A C 1
ATOM 669 O O . GLY A 1 86 ? 15.004 -0.987 -14.680 1.00 89.88 86 GLY A O 1
ATOM 670 N N . LYS A 1 87 ? 14.820 -1.910 -12.636 1.00 93.31 87 LYS A N 1
ATOM 671 C CA . LYS A 1 87 ? 13.397 -2.248 -12.737 1.00 93.31 87 LYS A CA 1
ATOM 672 C C . LYS A 1 87 ? 12.574 -1.248 -11.940 1.00 93.31 87 LYS A C 1
ATOM 674 O O . LYS A 1 87 ? 12.756 -1.144 -10.728 1.00 93.31 87 LYS A O 1
ATOM 679 N N . ASP A 1 88 ? 11.653 -0.576 -12.606 1.00 94.12 88 ASP A N 1
ATOM 680 C CA . ASP A 1 88 ? 10.658 0.271 -11.967 1.00 94.12 88 ASP A CA 1
ATOM 681 C C . ASP A 1 88 ? 9.313 -0.465 -11.950 1.00 94.12 88 ASP A C 1
ATOM 683 O O . ASP A 1 88 ? 8.955 -1.205 -12.872 1.00 94.12 88 ASP A O 1
ATOM 687 N N . GLU A 1 89 ? 8.571 -0.307 -10.865 1.00 95.38 89 GLU A N 1
ATOM 688 C CA . GLU A 1 89 ? 7.278 -0.952 -10.674 1.00 95.38 89 GLU A CA 1
ATOM 689 C C . GLU A 1 89 ? 6.324 0.018 -9.978 1.00 95.38 89 GLU A C 1
ATOM 691 O O . GLU A 1 89 ? 6.717 0.775 -9.102 1.00 95.38 89 GLU A O 1
ATOM 696 N N . LEU A 1 90 ? 5.069 0.036 -10.404 1.00 95.19 90 LEU A N 1
ATOM 697 C CA . LEU A 1 90 ? 4.040 0.952 -9.939 1.00 95.19 90 LEU A CA 1
ATOM 698 C C . LEU A 1 90 ? 2.810 0.150 -9.540 1.00 95.19 90 LEU A C 1
ATOM 700 O O . LEU A 1 90 ? 2.248 -0.608 -10.336 1.00 95.19 90 LEU A O 1
ATOM 704 N N . TRP A 1 91 ? 2.426 0.291 -8.281 1.00 96.06 91 TRP A N 1
ATOM 705 C CA . TRP A 1 91 ? 1.277 -0.366 -7.683 1.00 96.06 91 TRP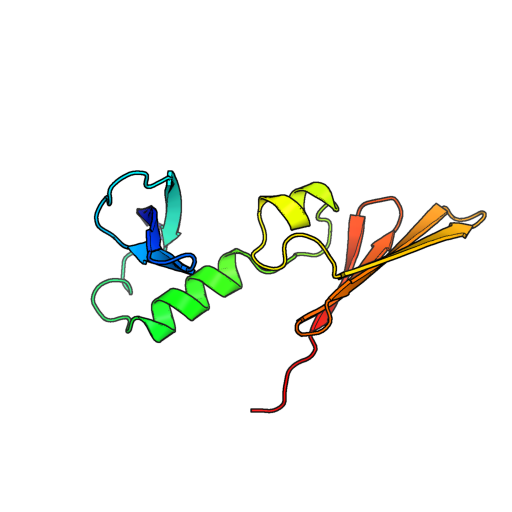 A CA 1
ATOM 706 C C . TRP A 1 91 ? 0.176 0.659 -7.479 1.00 96.06 91 TRP A C 1
ATOM 708 O O . TRP A 1 91 ? 0.393 1.690 -6.852 1.00 96.06 91 TRP A O 1
ATOM 718 N N . TYR A 1 92 ? -1.003 0.362 -8.005 1.00 92.75 92 TYR A N 1
ATOM 719 C CA . TYR A 1 92 ? -2.175 1.218 -7.932 1.00 92.75 92 TYR A CA 1
ATOM 720 C C . TYR A 1 92 ? -3.186 0.641 -6.947 1.00 92.75 92 TYR A C 1
ATOM 722 O O . TYR A 1 92 ? -3.523 -0.547 -7.013 1.00 92.75 92 TYR A O 1
ATOM 730 N N . TYR A 1 93 ? -3.690 1.517 -6.088 1.00 90.62 93 TYR A N 1
ATOM 731 C CA . TYR A 1 93 ? -4.713 1.259 -5.091 1.00 90.62 93 TYR A CA 1
ATOM 732 C C . TYR A 1 93 ? -5.862 2.243 -5.308 1.00 90.62 93 TYR A C 1
ATOM 734 O O . TYR A 1 93 ? -5.696 3.438 -5.073 1.00 90.62 93 TYR A O 1
ATOM 742 N N . THR A 1 94 ? -7.019 1.761 -5.762 1.00 84.31 94 THR A N 1
ATOM 743 C CA . THR A 1 94 ? -8.125 2.619 -6.228 1.00 84.31 94 THR A CA 1
ATOM 744 C C . THR A 1 94 ? -8.520 3.687 -5.202 1.00 84.31 94 THR A C 1
ATOM 746 O O . THR A 1 94 ? -8.637 4.858 -5.555 1.00 84.31 94 THR A O 1
ATOM 749 N N . ASP A 1 95 ? -8.620 3.297 -3.929 1.00 83.56 95 ASP A N 1
ATOM 750 C CA . ASP A 1 95 ? -9.121 4.161 -2.853 1.00 83.56 95 ASP A CA 1
ATOM 751 C C . ASP A 1 95 ? -8.018 4.716 -1.936 1.00 83.56 95 ASP A C 1
ATOM 753 O O . ASP A 1 95 ? -8.303 5.499 -1.035 1.00 83.56 95 ASP A O 1
ATOM 757 N N . LEU A 1 96 ? -6.760 4.298 -2.132 1.00 86.19 96 LEU A N 1
ATOM 758 C CA . LEU A 1 96 ? -5.639 4.680 -1.259 1.00 86.19 96 LEU A CA 1
ATOM 759 C C . LEU A 1 96 ? -4.581 5.517 -1.979 1.00 86.19 96 LEU A C 1
ATOM 761 O O . LEU A 1 96 ? -3.958 6.357 -1.344 1.00 86.19 96 LEU A O 1
ATOM 765 N N . GLY A 1 97 ? -4.393 5.334 -3.290 1.00 92.06 97 GLY A N 1
ATOM 766 C CA . GLY A 1 97 ? -3.385 6.039 -4.081 1.00 92.06 97 GLY A CA 1
ATOM 767 C C . GLY A 1 97 ? -2.453 5.092 -4.834 1.00 92.06 97 GLY A C 1
ATOM 768 O O . GLY A 1 97 ? -2.888 4.106 -5.428 1.00 92.06 97 GLY A O 1
ATOM 769 N N . TYR A 1 98 ? -1.157 5.387 -4.873 1.00 94.00 98 TYR A N 1
ATOM 770 C CA . TYR A 1 98 ? -0.188 4.561 -5.592 1.00 94.00 98 TYR A CA 1
ATOM 771 C C . TYR A 1 98 ? 1.183 4.527 -4.923 1.00 94.00 98 TYR A C 1
ATOM 773 O O . TYR A 1 98 ? 1.602 5.458 -4.237 1.00 94.00 98 TYR A O 1
ATOM 781 N N . ILE A 1 99 ? 1.895 3.425 -5.152 1.00 95.38 99 ILE A N 1
ATOM 782 C CA . ILE A 1 99 ? 3.236 3.182 -4.627 1.00 95.38 99 ILE A CA 1
ATOM 783 C C . ILE A 1 99 ? 4.173 2.892 -5.791 1.00 95.38 99 ILE A C 1
ATOM 785 O O . ILE A 1 99 ? 3.937 1.975 -6.579 1.00 95.38 99 ILE A O 1
ATOM 789 N N . THR A 1 100 ? 5.263 3.645 -5.864 1.00 95.38 100 THR A N 1
ATOM 790 C CA . THR A 1 100 ? 6.330 3.432 -6.840 1.00 95.38 100 THR A CA 1
ATOM 791 C C . THR A 1 100 ? 7.479 2.683 -6.186 1.00 95.38 100 THR A C 1
ATOM 793 O O . THR A 1 100 ? 7.914 3.009 -5.081 1.00 95.38 100 THR A O 1
ATOM 796 N N . PHE A 1 101 ? 8.001 1.700 -6.903 1.00 96.06 101 PHE A N 1
ATOM 797 C CA . PHE A 1 101 ? 9.134 0.878 -6.536 1.00 96.06 101 PHE A CA 1
ATOM 798 C C . PHE A 1 101 ? 10.249 1.060 -7.556 1.00 96.06 101 PHE A C 1
ATOM 800 O O . PHE A 1 101 ? 10.005 1.113 -8.760 1.00 96.06 101 PHE A O 1
ATOM 807 N N . LYS A 1 102 ? 11.486 1.056 -7.069 1.00 94.12 102 LYS A N 1
ATOM 808 C CA . LYS A 1 102 ? 12.690 0.955 -7.886 1.00 94.12 102 LYS A CA 1
ATOM 809 C C . LYS A 1 102 ? 13.561 -0.162 -7.347 1.00 94.12 102 LYS A C 1
ATOM 811 O O . LYS A 1 102 ? 13.869 -0.202 -6.157 1.00 94.12 102 LYS A O 1
ATOM 816 N N . ASN A 1 103 ? 13.937 -1.089 -8.219 1.00 93.50 103 ASN A N 1
ATOM 817 C CA . ASN A 1 103 ? 14.704 -2.287 -7.881 1.00 93.50 103 ASN A CA 1
ATOM 818 C C . ASN A 1 103 ? 14.094 -3.061 -6.693 1.00 93.50 103 ASN A C 1
ATOM 820 O O . ASN A 1 103 ? 14.804 -3.518 -5.800 1.00 93.50 103 ASN A O 1
ATOM 824 N N . GLY A 1 104 ? 12.760 -3.171 -6.671 1.00 91.12 104 GLY A N 1
ATOM 825 C CA . GLY A 1 104 ? 12.011 -3.920 -5.654 1.00 91.12 104 GLY A CA 1
ATOM 826 C C . GLY A 1 104 ? 11.816 -3.211 -4.309 1.00 91.12 104 GLY A C 1
ATOM 827 O O . GLY A 1 104 ? 11.289 -3.830 -3.384 1.00 91.12 104 GLY A O 1
ATOM 828 N N . LYS A 1 105 ? 12.209 -1.937 -4.184 1.00 94.81 105 LYS A N 1
ATOM 829 C CA . LYS A 1 105 ? 12.018 -1.127 -2.970 1.00 94.81 105 LYS A CA 1
ATOM 830 C C . LYS A 1 105 ? 11.159 0.095 -3.241 1.00 94.81 105 LYS A C 1
ATOM 832 O O . LYS A 1 105 ? 11.336 0.734 -4.273 1.00 94.81 105 LYS A O 1
ATOM 837 N N . VAL A 1 106 ? 10.286 0.444 -2.301 1.00 94.69 106 VAL A N 1
ATOM 838 C CA . VAL A 1 106 ? 9.464 1.654 -2.378 1.00 94.69 106 VAL A CA 1
ATOM 839 C C . VAL A 1 106 ? 10.350 2.894 -2.447 1.00 94.69 106 VAL A C 1
ATOM 841 O O . VAL A 1 106 ? 11.224 3.089 -1.601 1.00 94.69 106 VAL A O 1
ATOM 844 N N . THR A 1 107 ? 10.097 3.743 -3.434 1.00 95.25 107 THR A N 1
ATOM 845 C CA . THR A 1 107 ? 10.757 5.042 -3.618 1.00 95.25 107 THR A CA 1
ATOM 846 C C . THR A 1 107 ? 9.806 6.216 -3.464 1.00 95.25 107 THR A C 1
ATOM 848 O O . THR A 1 107 ? 10.257 7.315 -3.158 1.00 95.25 107 THR A O 1
ATOM 851 N N . SER A 1 108 ? 8.506 6.001 -3.656 1.00 93.69 108 SER A N 1
ATOM 852 C CA . SER A 1 108 ? 7.488 7.033 -3.496 1.00 93.69 108 SER A CA 1
ATOM 853 C C . SER A 1 108 ? 6.152 6.404 -3.123 1.00 93.69 108 SER A C 1
ATOM 855 O O . SER A 1 108 ? 5.815 5.320 -3.601 1.00 93.69 108 SER A O 1
ATOM 857 N N . ILE A 1 109 ? 5.412 7.097 -2.265 1.00 93.38 109 ILE A N 1
ATOM 858 C CA . ILE A 1 109 ? 4.045 6.773 -1.869 1.00 93.38 109 ILE A CA 1
ATOM 859 C C . ILE A 1 109 ? 3.251 8.051 -2.096 1.00 93.38 109 ILE A C 1
ATOM 861 O O . ILE A 1 109 ? 3.644 9.112 -1.611 1.00 93.38 109 ILE A O 1
ATOM 865 N N . SER A 1 110 ? 2.171 7.950 -2.855 1.00 91.88 110 SER A N 1
ATOM 866 C CA . SER A 1 110 ? 1.228 9.040 -3.055 1.00 91.88 110 SER A 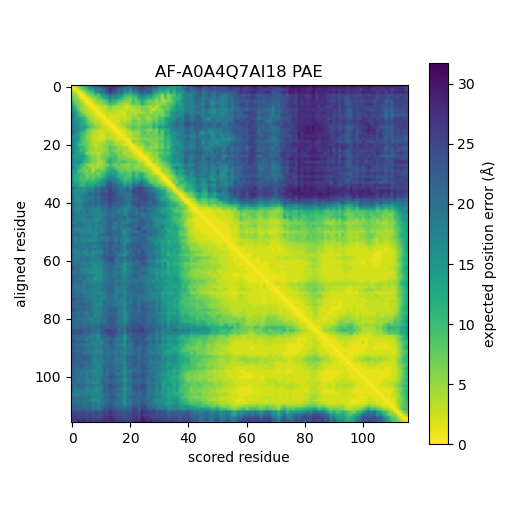CA 1
ATOM 867 C C . SER A 1 110 ? -0.125 8.565 -2.586 1.00 91.88 110 SER A C 1
ATOM 869 O O . SER A 1 110 ? -0.652 7.590 -3.120 1.00 91.88 110 SER A O 1
ATOM 871 N N . GLU A 1 111 ? -0.678 9.250 -1.598 1.00 87.75 111 GLU A N 1
ATOM 872 C CA . GLU A 1 111 ? -2.003 8.940 -1.088 1.00 87.75 111 GLU A CA 1
ATOM 873 C C . GLU A 1 111 ? -3.035 9.742 -1.870 1.00 87.75 111 GLU A C 1
ATOM 875 O O . GLU A 1 111 ? -2.852 10.937 -2.114 1.00 87.75 111 GLU A O 1
ATOM 880 N N . ASN A 1 112 ? -4.138 9.100 -2.244 1.00 78.31 112 ASN A N 1
ATOM 881 C CA . ASN A 1 112 ? -5.336 9.827 -2.632 1.00 78.31 112 ASN A CA 1
ATOM 882 C C . ASN A 1 112 ? -5.936 10.368 -1.336 1.00 78.31 112 ASN A C 1
ATOM 884 O O . ASN A 1 112 ? -6.848 9.774 -0.765 1.00 78.31 112 ASN A O 1
ATOM 888 N N . SER A 1 113 ? -5.380 11.462 -0.816 1.00 56.47 113 SER A N 1
ATOM 889 C CA . SER A 1 113 ? -6.020 12.207 0.256 1.00 56.47 113 SER A CA 1
ATOM 890 C C . SER A 1 113 ? -7.325 12.752 -0.313 1.00 56.47 113 SER A C 1
ATOM 892 O O . SER A 1 113 ? -7.336 13.800 -0.960 1.00 56.47 113 SER A O 1
ATOM 894 N N . GLY A 1 114 ? -8.413 12.000 -0.130 1.00 48.41 114 GLY A N 1
ATOM 895 C CA . GLY A 1 114 ? -9.752 12.555 -0.183 1.00 48.41 114 GLY A CA 1
ATOM 896 C C . GLY A 1 114 ? -9.735 13.774 0.725 1.00 48.41 114 GLY A C 1
ATOM 897 O O . GLY A 1 114 ? -9.478 13.647 1.919 1.00 48.41 114 GLY A O 1
ATOM 898 N N . SER A 1 115 ? -9.860 14.942 0.110 1.00 37.06 115 SER A N 1
ATOM 899 C CA . SER A 1 115 ? -10.079 16.218 0.769 1.00 37.06 115 SER A CA 1
ATOM 900 C C . SER A 1 115 ? -11.253 16.057 1.734 1.00 37.06 115 SER A C 1
ATOM 902 O O . SER A 1 115 ? -12.387 15.910 1.278 1.00 37.06 115 SER A O 1
ATOM 904 N N . ASP A 1 116 ? -10.931 15.988 3.025 1.00 36.47 116 ASP A N 1
ATOM 905 C CA . ASP A 1 116 ? -11.855 16.151 4.153 1.00 36.47 116 ASP A CA 1
ATOM 906 C C . ASP A 1 116 ? -12.130 17.654 4.334 1.00 36.47 116 ASP A C 1
ATOM 908 O O . ASP A 1 116 ? -11.148 18.437 4.248 1.00 36.47 116 ASP A O 1
#

Organism: NCBI:txid1879050

Solvent-accessible surface area (backbone atoms only — not comparable to full-atom values): 6897 Å² total; per-residue (Å²): 139,76,73,34,79,42,68,37,19,40,30,74,56,98,89,41,82,44,82,35,84,58,86,51,91,86,41,52,81,40,82,41,83,40,65,66,88,46,73,90,76,54,49,71,70,53,51,48,51,53,58,47,63,78,16,54,78,54,77,63,39,36,69,66,49,33,42,73,64,22,78,75,33,74,59,80,42,77,49,74,51,77,53,101,90,45,39,38,35,40,35,35,30,94,84,52,26,40,38,33,27,49,72,64,20,29,73,46,77,47,68,53,73,74,85,126

pLDDT: mean 73.41, std 18.6, range [36.47, 96.06]

Secondary structure (DSSP, 8-state):
-PEEEEEEEEEEETTEEEEESS--TTPEEEEEEEETTTTTT--HHHHHHHHHHTTS--TT-BHHHHHHHSSS-S-SEEEEEEETTEEEEEEEETTTEEEEEETTEEEEEEE-----